Protein AF-J3DKC3-F1 (afdb_monomer)

pLDDT: mean 93.11, std 10.99, range [44.25, 98.5]

Secondary structure (DSSP, 8-state):
---EEEETTTSHHHHHHHHHHHHTT--EEEEES-HHHHHHHHHHHT--EEE------

Structure (mmCIF, N/CA/C/O backbone):
data_AF-J3DKC3-F1
#
_entry.id   AF-J3DKC3-F1
#
loop_
_atom_site.group_PDB
_atom_site.id
_atom_site.type_symbol
_atom_site.label_atom_id
_atom_site.label_alt_id
_atom_site.label_comp_id
_atom_site.label_asym_id
_atom_site.label_entity_id
_atom_site.label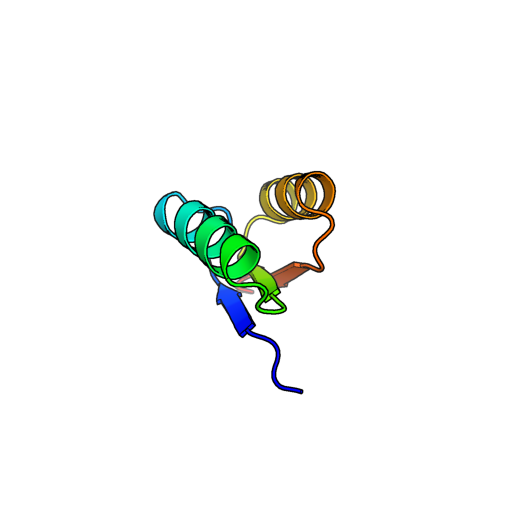_seq_id
_atom_site.pdbx_PDB_ins_code
_atom_site.Cartn_x
_atom_site.Cartn_y
_atom_site.Cartn_z
_atom_site.occupancy
_atom_site.B_iso_or_equiv
_atom_site.auth_seq_id
_atom_site.auth_comp_id
_atom_site.auth_asym_id
_atom_site.auth_atom_id
_atom_site.pdbx_PDB_model_num
ATOM 1 N N . MET A 1 1 ? -19.175 -3.116 2.848 1.00 63.16 1 MET A N 1
ATOM 2 C CA . MET A 1 1 ? -18.107 -2.187 3.287 1.00 63.16 1 MET A CA 1
ATOM 3 C C . MET A 1 1 ? -17.311 -1.742 2.070 1.00 63.16 1 MET A C 1
ATOM 5 O O . MET A 1 1 ? -17.183 -2.535 1.147 1.00 63.16 1 MET A O 1
ATOM 9 N N . LYS A 1 2 ? -16.837 -0.492 2.031 1.00 81.56 2 LYS A N 1
ATOM 10 C CA . LYS A 1 2 ? -15.963 0.012 0.958 1.00 81.56 2 LYS A CA 1
ATOM 11 C C . LYS A 1 2 ? -14.505 -0.104 1.412 1.00 81.56 2 LYS A C 1
ATOM 13 O O . LYS A 1 2 ? -14.207 0.288 2.534 1.00 81.56 2 LYS A O 1
ATOM 18 N N . THR A 1 3 ? -13.633 -0.609 0.545 1.00 90.50 3 THR A N 1
ATOM 19 C CA . THR A 1 3 ? -12.191 -0.746 0.805 1.00 90.50 3 THR A CA 1
ATOM 20 C C . THR A 1 3 ? -11.433 0.289 -0.016 1.00 90.50 3 THR A C 1
ATOM 22 O O . THR A 1 3 ? -11.692 0.430 -1.212 1.00 90.50 3 THR A O 1
ATOM 25 N N . LEU A 1 4 ? -10.517 1.025 0.616 1.00 96.25 4 LEU A N 1
ATOM 26 C CA . LEU A 1 4 ? -9.696 2.023 -0.067 1.00 96.25 4 LEU A CA 1
ATOM 27 C C . LEU A 1 4 ? -8.540 1.330 -0.793 1.00 96.25 4 LEU A C 1
ATOM 29 O O . LEU A 1 4 ? -7.863 0.493 -0.207 1.00 96.25 4 LEU A O 1
ATOM 33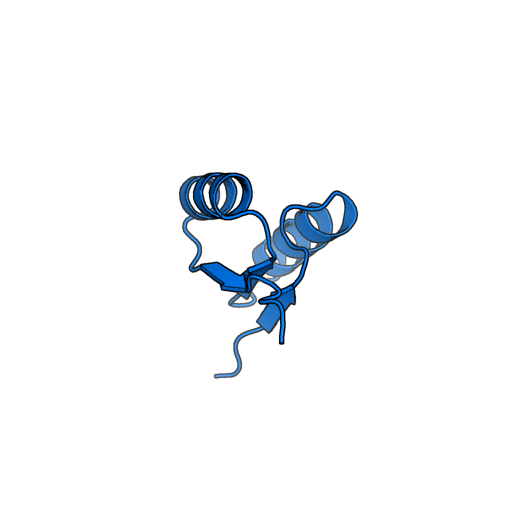 N N . MET A 1 5 ? -8.276 1.694 -2.046 1.00 97.38 5 MET A N 1
ATOM 34 C CA . MET A 1 5 ? -7.055 1.280 -2.736 1.00 97.38 5 MET A CA 1
ATOM 35 C C . MET A 1 5 ? -6.111 2.470 -2.872 1.00 97.38 5 MET A C 1
ATOM 37 O O . MET A 1 5 ? -6.523 3.529 -3.341 1.00 97.38 5 MET A O 1
ATOM 41 N N . ILE A 1 6 ? -4.845 2.290 -2.497 1.00 97.75 6 ILE A N 1
ATOM 42 C CA . ILE A 1 6 ? -3.806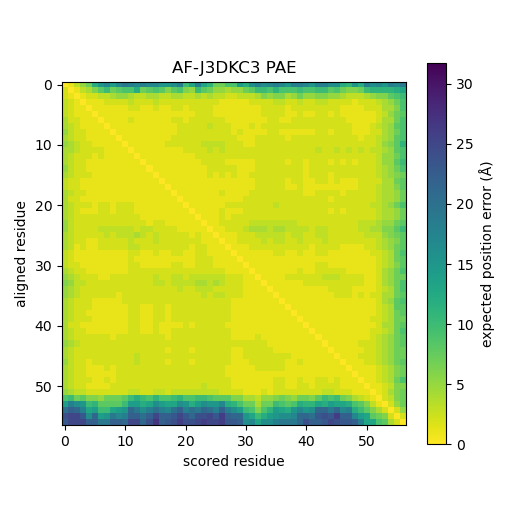 3.313 -2.663 1.00 97.75 6 ILE A CA 1
ATOM 43 C C . ILE A 1 6 ? -2.867 2.877 -3.781 1.00 97.75 6 ILE A C 1
ATOM 45 O O . ILE A 1 6 ? -2.028 1.999 -3.589 1.00 97.75 6 ILE A O 1
ATOM 49 N N . TYR A 1 7 ? -2.989 3.502 -4.951 1.00 97.06 7 TYR A N 1
ATOM 50 C CA . TYR A 1 7 ? -2.030 3.322 -6.037 1.00 97.06 7 TYR A CA 1
ATOM 51 C C . TYR A 1 7 ? -0.797 4.210 -5.835 1.00 97.06 7 TYR A C 1
ATOM 53 O O . TYR A 1 7 ? -0.913 5.376 -5.467 1.00 97.06 7 TYR A O 1
ATOM 61 N N . GLY A 1 8 ? 0.393 3.658 -6.074 1.00 96.62 8 GLY A N 1
ATOM 62 C CA . GLY A 1 8 ? 1.655 4.304 -5.707 1.00 96.62 8 GLY A CA 1
ATOM 63 C C . GLY A 1 8 ? 2.011 4.122 -4.229 1.00 96.62 8 GLY A C 1
ATOM 64 O O . GLY A 1 8 ? 2.847 4.863 -3.716 1.00 96.62 8 GLY A O 1
ATOM 65 N N . ALA A 1 9 ? 1.413 3.132 -3.555 1.00 97.88 9 ALA A N 1
ATOM 66 C CA . ALA A 1 9 ? 1.585 2.879 -2.123 1.00 97.88 9 ALA A CA 1
ATOM 67 C C . ALA A 1 9 ? 3.047 2.684 -1.697 1.00 97.88 9 ALA A C 1
ATOM 69 O O . ALA A 1 9 ? 3.441 3.145 -0.636 1.00 97.88 9 ALA A O 1
ATOM 70 N N . SER A 1 10 ? 3.879 2.068 -2.539 1.00 96.62 10 SER A N 1
ATOM 71 C CA . SER A 1 10 ? 5.305 1.875 -2.248 1.00 96.62 10 SER A CA 1
ATOM 72 C C . SER A 1 10 ? 6.183 3.106 -2.546 1.00 96.62 10 SER A C 1
ATOM 74 O O . SER A 1 10 ? 7.410 3.001 -2.536 1.00 96.62 10 SER A O 1
ATOM 76 N N . GLY A 1 11 ? 5.586 4.240 -2.927 1.00 96.06 11 GLY A N 1
ATOM 77 C CA . GLY A 1 11 ? 6.273 5.521 -3.105 1.00 96.06 11 GLY A CA 1
ATOM 78 C C . GLY A 1 11 ? 6.404 6.288 -1.788 1.00 96.06 11 GLY A C 1
ATOM 79 O O . GLY A 1 11 ? 5.814 5.906 -0.784 1.00 96.06 11 GLY A O 1
ATOM 80 N N . TYR A 1 12 ? 7.146 7.398 -1.800 1.00 96.06 12 TYR A N 1
ATOM 81 C CA . TYR A 1 12 ? 7.401 8.197 -0.595 1.00 96.06 12 TYR A CA 1
ATOM 82 C C . TYR A 1 12 ? 6.109 8.704 0.065 1.00 96.06 12 TYR A C 1
ATOM 84 O O . TYR A 1 12 ? 5.836 8.410 1.221 1.00 96.06 12 TYR A O 1
ATOM 92 N N . THR A 1 13 ? 5.264 9.407 -0.691 1.00 97.62 13 THR A N 1
ATOM 93 C CA . THR A 1 13 ? 3.979 9.896 -0.172 1.00 97.62 13 THR A CA 1
ATOM 94 C C . THR A 1 13 ? 2.981 8.758 0.030 1.00 97.62 13 THR A C 1
ATOM 96 O O . THR A 1 13 ? 2.232 8.760 1.002 1.00 97.62 13 THR A O 1
ATOM 99 N N . GLY A 1 14 ? 2.981 7.765 -0.864 1.00 97.75 14 GLY A N 1
ATOM 100 C CA . GLY A 1 14 ? 2.066 6.628 -0.782 1.00 97.75 14 GLY A CA 1
ATOM 101 C C . GLY A 1 14 ? 2.224 5.847 0.519 1.00 97.75 14 GLY A C 1
ATOM 102 O O . GLY A 1 14 ? 1.219 5.519 1.145 1.00 97.75 14 GLY A O 1
ATOM 103 N N . SER A 1 15 ? 3.461 5.628 0.972 1.00 97.44 15 SER A N 1
ATOM 104 C CA . SER A 1 15 ? 3.720 4.892 2.210 1.00 97.44 15 SER A CA 1
ATOM 105 C C . SER A 1 15 ? 3.205 5.656 3.430 1.00 97.44 15 SER A C 1
ATOM 107 O O . SER A 1 15 ? 2.573 5.057 4.297 1.00 97.44 15 SER A O 1
ATOM 109 N N . MET A 1 16 ? 3.371 6.982 3.466 1.00 98.25 16 MET A N 1
ATOM 110 C CA . MET A 1 16 ? 2.822 7.834 4.528 1.00 98.25 16 MET A CA 1
ATOM 111 C C . MET A 1 16 ? 1.289 7.791 4.563 1.00 98.25 16 MET A C 1
ATOM 113 O O . MET A 1 16 ? 0.701 7.705 5.641 1.00 98.25 16 MET A O 1
ATOM 117 N N . ILE A 1 17 ? 0.633 7.799 3.395 1.00 98.19 17 ILE A N 1
ATOM 118 C CA . ILE A 1 17 ? -0.831 7.682 3.309 1.00 98.19 17 ILE A CA 1
ATOM 119 C C . ILE A 1 17 ? -1.284 6.308 3.816 1.00 98.19 17 ILE A C 1
ATOM 121 O O . ILE A 1 17 ? -2.226 6.247 4.601 1.00 98.19 17 ILE A O 1
ATOM 125 N N . VAL A 1 18 ? -0.610 5.216 3.427 1.00 97.94 18 VAL A N 1
ATOM 126 C CA . VAL A 1 18 ? -0.923 3.862 3.925 1.00 97.94 18 VAL A CA 1
ATOM 127 C C . VAL A 1 18 ? -0.877 3.833 5.452 1.00 97.94 18 VAL A C 1
ATOM 129 O O . VAL A 1 18 ? -1.847 3.408 6.073 1.00 97.94 18 VAL A O 1
ATOM 132 N N . GLN A 1 19 ? 0.193 4.352 6.060 1.00 97.44 19 GLN A N 1
ATOM 133 C CA . GLN A 1 19 ? 0.325 4.401 7.520 1.00 97.44 19 GLN A CA 1
ATOM 134 C C . GLN A 1 19 ? -0.813 5.188 8.181 1.00 97.44 19 GLN A C 1
ATOM 136 O O . GLN A 1 19 ? -1.396 4.734 9.164 1.00 97.44 19 GLN A O 1
ATOM 141 N N . HIS A 1 20 ? -1.183 6.340 7.619 1.00 97.62 20 HIS A N 1
ATOM 142 C CA . HIS A 1 20 ? -2.271 7.156 8.157 1.00 97.62 20 HIS A CA 1
ATOM 143 C C . HIS A 1 20 ? -3.643 6.465 8.058 1.00 97.62 20 HIS A C 1
ATOM 145 O O . HIS A 1 20 ? -4.447 6.522 8.990 1.00 97.62 20 HIS A O 1
ATOM 151 N N . VAL A 1 21 ? -3.909 5.783 6.943 1.00 96.56 21 VAL A N 1
ATOM 152 C CA . VAL A 1 21 ? -5.160 5.047 6.708 1.00 96.56 21 VAL A CA 1
ATOM 153 C C . VAL A 1 21 ? -5.284 3.863 7.669 1.00 96.56 21 VAL A C 1
ATOM 155 O O . VAL A 1 21 ? -6.349 3.674 8.259 1.00 96.56 21 VAL A O 1
ATOM 158 N N . LEU A 1 22 ? -4.190 3.126 7.895 1.00 95.62 22 LEU A N 1
ATOM 159 C CA . LEU A 1 22 ? -4.141 2.046 8.885 1.00 95.62 22 LEU A CA 1
ATOM 160 C C . LEU A 1 22 ? -4.383 2.559 10.304 1.00 95.62 22 LEU A C 1
ATOM 162 O O 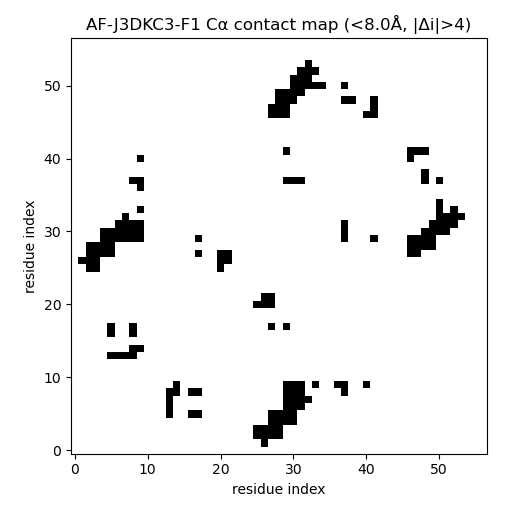. LEU A 1 22 ? -5.208 1.999 11.022 1.00 95.62 22 LEU A O 1
ATOM 166 N N . ALA A 1 23 ? -3.727 3.658 10.687 1.00 96.94 23 ALA A N 1
ATOM 167 C CA . ALA A 1 23 ? -3.931 4.292 11.990 1.00 96.94 23 ALA A CA 1
ATOM 168 C C . ALA A 1 23 ? -5.377 4.784 12.193 1.00 96.94 23 ALA A C 1
ATOM 170 O O . ALA A 1 23 ? -5.848 4.876 13.323 1.00 96.94 23 ALA A O 1
ATOM 171 N N . SER A 1 24 ? -6.094 5.057 11.100 1.00 95.81 24 SER A N 1
ATOM 172 C CA . SER A 1 24 ? -7.501 5.472 11.107 1.00 95.81 24 SER A CA 1
ATOM 173 C C . SER A 1 24 ? -8.490 4.294 11.115 1.00 95.81 24 SER A C 1
ATOM 175 O O . SER A 1 24 ? -9.698 4.514 11.046 1.00 95.81 24 SER A O 1
ATOM 177 N N . GLY A 1 25 ? -8.012 3.043 11.163 1.00 94.75 25 GLY A N 1
ATOM 178 C CA . GLY A 1 25 ? -8.856 1.841 11.175 1.00 94.75 25 GLY A CA 1
ATOM 179 C C . GLY A 1 25 ? -9.571 1.554 9.850 1.00 94.75 25 GLY A C 1
ATOM 180 O O . GLY A 1 25 ? -10.540 0.794 9.815 1.00 94.75 25 GLY A O 1
ATOM 181 N N . ILE A 1 26 ? -9.121 2.164 8.751 1.00 94.38 26 ILE A N 1
ATOM 182 C CA . ILE A 1 26 ? -9.727 1.997 7.429 1.00 94.38 26 ILE A CA 1
ATOM 183 C C . ILE A 1 26 ? -9.085 0.798 6.729 1.00 94.38 26 ILE A C 1
ATOM 185 O O . ILE A 1 26 ? -7.866 0.716 6.587 1.00 94.38 26 ILE A O 1
ATOM 189 N N . SER A 1 27 ? -9.913 -0.120 6.226 1.00 94.50 27 SER A N 1
ATOM 190 C CA . SER A 1 27 ? -9.438 -1.232 5.400 1.00 94.50 27 SER A CA 1
ATOM 191 C C . SER A 1 27 ? -8.835 -0.724 4.090 1.00 94.50 27 SER A C 1
ATOM 193 O O . SER A 1 27 ? -9.487 0.009 3.336 1.00 94.50 27 SER A O 1
ATOM 195 N N . VAL A 1 28 ? -7.611 -1.161 3.793 1.00 97.00 28 VAL A N 1
ATOM 196 C CA . VAL A 1 28 ? -6.836 -0.689 2.644 1.00 97.00 28 VAL A CA 1
ATOM 197 C C . VAL A 1 28 ? -6.237 -1.839 1.834 1.00 97.00 28 VAL A C 1
ATOM 199 O O . VAL A 1 28 ? -5.824 -2.856 2.384 1.00 97.00 28 VAL A O 1
ATOM 202 N N . ILE A 1 29 ? -6.187 -1.657 0.514 1.00 98.06 29 ILE A N 1
ATOM 203 C CA . ILE A 1 29 ? -5.426 -2.474 -0.437 1.00 98.06 29 ILE A CA 1
ATOM 204 C C . ILE A 1 29 ? -4.319 -1.592 -1.017 1.00 98.06 29 ILE A C 1
ATOM 206 O O . ILE A 1 29 ? -4.590 -0.491 -1.507 1.00 98.06 29 ILE A O 1
ATOM 210 N N . ILE A 1 30 ? -3.071 -2.057 -0.993 1.00 98.50 30 ILE A N 1
ATOM 211 C CA . ILE A 1 30 ? -1.951 -1.309 -1.581 1.00 98.50 30 ILE A CA 1
ATOM 212 C C . ILE A 1 30 ? -1.749 -1.687 -3.047 1.00 98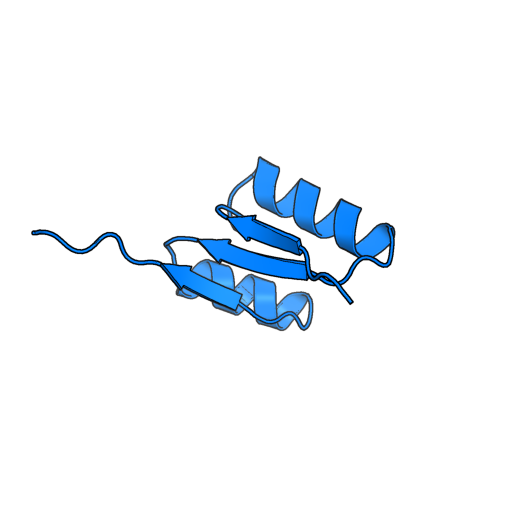.50 30 ILE A C 1
ATOM 214 O O . ILE A 1 30 ? -1.918 -2.836 -3.445 1.00 98.50 30 ILE A O 1
ATOM 218 N N . ALA A 1 31 ? -1.402 -0.719 -3.884 1.00 98.12 31 ALA A N 1
ATOM 219 C CA . ALA A 1 31 ? -1.270 -0.938 -5.315 1.00 98.12 31 ALA A CA 1
ATOM 220 C C . ALA A 1 31 ? -0.126 -0.137 -5.937 1.00 98.12 31 ALA A C 1
ATOM 222 O O . ALA A 1 31 ? 0.295 0.908 -5.432 1.00 98.12 31 ALA A O 1
ATOM 223 N N . GLY A 1 32 ? 0.381 -0.612 -7.072 1.00 96.56 32 GLY A N 1
ATOM 224 C CA . GLY A 1 32 ? 1.460 0.050 -7.806 1.00 96.56 32 GLY A CA 1
ATOM 225 C C . GLY A 1 32 ? 2.099 -0.847 -8.863 1.00 96.56 32 GLY A C 1
ATOM 226 O O . GLY A 1 32 ? 1.572 -1.903 -9.195 1.00 96.56 32 GLY A O 1
ATOM 227 N N . ARG A 1 33 ? 3.252 -0.416 -9.386 1.00 94.75 33 ARG A N 1
ATOM 228 C CA . ARG A 1 33 ? 3.931 -1.079 -10.517 1.00 94.75 33 ARG A CA 1
ATOM 229 C C . ARG A 1 33 ? 5.044 -2.038 -10.111 1.00 94.75 33 ARG A C 1
ATOM 231 O O . ARG A 1 33 ? 5.338 -2.977 -10.835 1.00 94.75 33 ARG A O 1
ATOM 238 N N . ASN A 1 34 ? 5.703 -1.768 -8.986 1.00 94.75 34 ASN A N 1
ATOM 239 C CA . ASN A 1 34 ? 6.856 -2.544 -8.545 1.00 94.75 34 ASN A CA 1
ATOM 240 C C . ASN A 1 34 ? 6.385 -3.661 -7.607 1.00 94.75 34 ASN A C 1
ATOM 242 O O . ASN A 1 34 ? 5.994 -3.392 -6.469 1.00 94.75 34 ASN A O 1
ATOM 246 N N . LYS A 1 35 ? 6.400 -4.897 -8.110 1.00 95.88 35 LYS A N 1
ATOM 247 C CA . LYS A 1 35 ? 5.914 -6.075 -7.389 1.00 95.88 35 LYS A CA 1
ATOM 248 C C . LYS A 1 35 ? 6.723 -6.338 -6.127 1.00 95.88 35 LYS A C 1
ATOM 250 O O . LYS A 1 35 ? 6.134 -6.620 -5.092 1.00 95.88 35 LYS A O 1
ATOM 255 N N . GLU A 1 36 ? 8.042 -6.218 -6.198 1.00 97.06 36 GLU A N 1
ATOM 256 C CA . GLU A 1 36 ? 8.954 -6.547 -5.103 1.00 97.06 36 GLU A CA 1
ATOM 257 C C . GLU A 1 36 ? 8.737 -5.608 -3.911 1.00 97.06 36 GLU A C 1
ATOM 259 O O . GLU A 1 36 ? 8.559 -6.058 -2.781 1.00 97.06 36 GLU A O 1
ATOM 264 N N . LYS A 1 37 ? 8.662 -4.297 -4.168 1.00 97.06 37 LYS A N 1
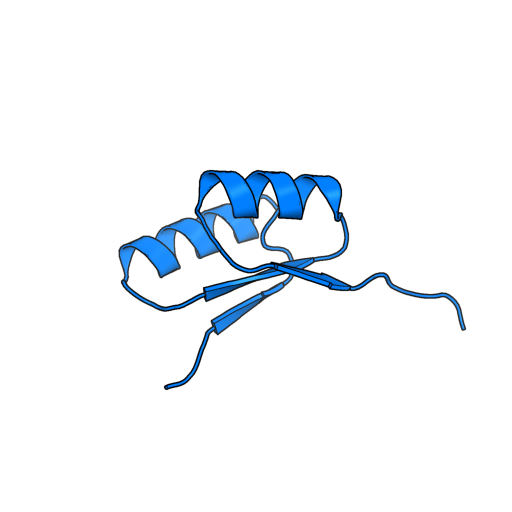ATOM 265 C CA . LYS A 1 37 ? 8.404 -3.280 -3.139 1.00 97.06 37 LYS A CA 1
ATOM 266 C C . LYS A 1 37 ? 7.013 -3.418 -2.528 1.00 97.06 37 LYS A C 1
ATOM 268 O O . LYS A 1 37 ? 6.862 -3.219 -1.326 1.00 97.06 37 LYS A O 1
ATOM 273 N N . LEU A 1 38 ? 6.001 -3.735 -3.338 1.00 97.69 38 LEU A N 1
ATOM 274 C CA . LEU A 1 38 ? 4.644 -3.957 -2.834 1.00 97.69 38 LEU A CA 1
ATOM 275 C C . LEU A 1 38 ? 4.552 -5.226 -1.997 1.00 97.69 38 LEU A C 1
ATOM 277 O O . LEU A 1 38 ? 3.929 -5.182 -0.948 1.00 97.69 38 LEU A O 1
ATOM 281 N N . ALA A 1 39 ? 5.189 -6.319 -2.419 1.00 98.06 39 ALA A N 1
ATOM 282 C CA . ALA A 1 39 ? 5.199 -7.569 -1.668 1.00 98.06 39 ALA A CA 1
ATOM 283 C C . ALA A 1 39 ? 5.893 -7.408 -0.307 1.00 98.06 39 ALA A C 1
ATOM 285 O O . ALA A 1 39 ? 5.377 -7.891 0.695 1.00 98.06 39 ALA A O 1
ATOM 286 N N . ALA A 1 40 ? 7.016 -6.682 -0.252 1.00 98.31 40 ALA A N 1
ATOM 287 C CA . ALA A 1 40 ? 7.684 -6.362 1.010 1.00 98.31 40 ALA A CA 1
ATOM 288 C C . ALA A 1 40 ? 6.764 -5.560 1.947 1.00 98.31 40 ALA A C 1
ATOM 290 O O . ALA A 1 40 ? 6.488 -5.994 3.059 1.00 98.31 40 ALA A O 1
ATOM 291 N N . MET A 1 41 ? 6.194 -4.451 1.460 1.00 98.00 41 MET A N 1
ATOM 292 C CA . MET A 1 41 ? 5.270 -3.625 2.247 1.00 98.00 41 MET A CA 1
ATOM 293 C C . MET A 1 41 ? 4.007 -4.389 2.680 1.00 98.00 41 MET A C 1
ATOM 295 O O . MET A 1 41 ? 3.527 -4.203 3.794 1.00 98.00 41 MET A O 1
ATOM 299 N N . ALA A 1 42 ? 3.458 -5.233 1.805 1.00 98.06 42 ALA A N 1
ATOM 300 C CA . ALA A 1 42 ? 2.299 -6.072 2.087 1.00 98.06 42 ALA A CA 1
ATOM 301 C C . ALA A 1 42 ? 2.582 -7.064 3.216 1.00 98.06 42 ALA A C 1
ATOM 303 O O . ALA A 1 42 ? 1.748 -7.216 4.103 1.00 98.06 42 ALA A O 1
ATOM 304 N N . ASN A 1 43 ? 3.752 -7.704 3.203 1.00 98.31 43 ASN A N 1
ATOM 305 C CA . ASN A 1 43 ? 4.161 -8.629 4.255 1.00 98.31 43 ASN A CA 1
ATOM 306 C C . ASN A 1 43 ? 4.372 -7.901 5.587 1.00 98.31 43 ASN A C 1
ATOM 308 O O . ASN A 1 43 ? 3.844 -8.345 6.603 1.00 98.31 43 ASN A O 1
ATOM 312 N N . ASP A 1 44 ? 5.072 -6.764 5.572 1.00 97.56 44 ASP A N 1
ATOM 313 C CA . ASP A 1 44 ? 5.370 -5.990 6.784 1.00 97.56 44 ASP A CA 1
ATOM 314 C C . ASP A 1 44 ? 4.100 -5.463 7.467 1.00 97.56 44 ASP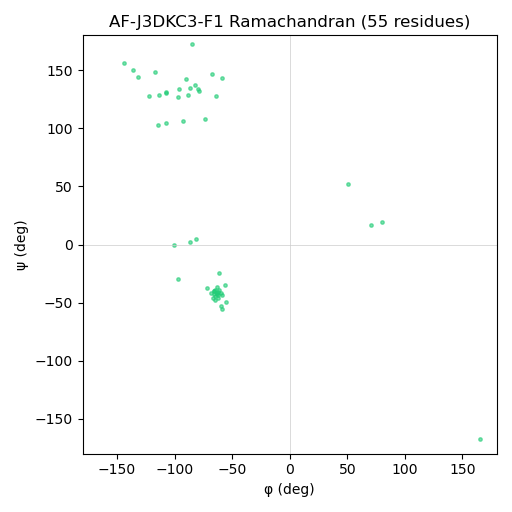 A C 1
ATOM 316 O O . A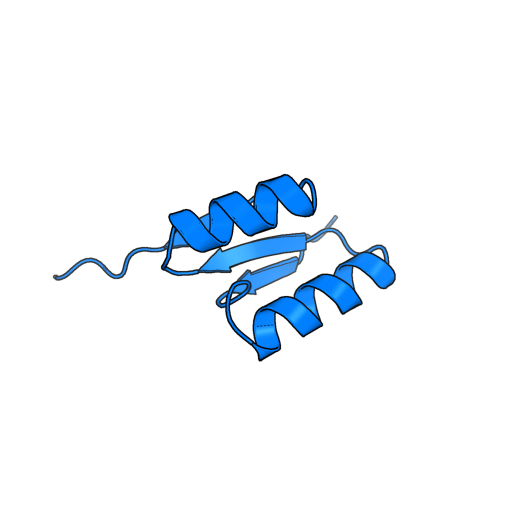SP A 1 44 ? 4.018 -5.410 8.694 1.00 97.56 44 ASP A O 1
ATOM 320 N N . LEU A 1 45 ? 3.097 -5.070 6.675 1.00 96.69 45 LEU A N 1
ATOM 321 C CA . LEU A 1 45 ? 1.849 -4.477 7.167 1.00 96.69 45 LEU A CA 1
ATOM 322 C C . LEU A 1 45 ? 0.678 -5.466 7.214 1.00 96.69 45 LEU A C 1
ATOM 324 O O . LEU A 1 45 ? -0.420 -5.084 7.615 1.00 96.69 45 LEU A O 1
ATOM 328 N N . ASN A 1 46 ? 0.901 -6.718 6.804 1.00 97.06 46 ASN A N 1
ATOM 329 C CA . ASN A 1 46 ? -0.124 -7.747 6.634 1.00 97.06 46 ASN A CA 1
ATOM 330 C C . ASN A 1 46 ? -1.325 -7.263 5.792 1.00 97.06 46 ASN A C 1
ATOM 332 O O . ASN A 1 46 ? -2.484 -7.338 6.211 1.00 97.06 46 ASN A O 1
ATOM 336 N N . LEU A 1 47 ? -1.039 -6.723 4.603 1.00 97.38 47 LEU A N 1
ATOM 337 C CA . LEU A 1 47 ? -2.030 -6.138 3.699 1.00 97.38 47 LEU A CA 1
ATOM 338 C C . LEU A 1 47 ? -2.134 -6.871 2.359 1.00 97.38 47 LEU A C 1
ATOM 340 O O . LEU A 1 47 ? -1.130 -7.328 1.818 1.00 97.38 47 LEU A O 1
ATOM 344 N N . PRO A 1 48 ? -3.330 -6.905 1.746 1.00 97.69 48 PRO A N 1
ATOM 345 C CA . PRO A 1 48 ? -3.468 -7.308 0.353 1.00 97.69 48 PRO A CA 1
ATOM 346 C C . PRO A 1 48 ? -2.812 -6.281 -0.584 1.00 97.69 48 PRO A C 1
ATOM 348 O O . PRO A 1 48 ? -2.874 -5.071 -0.337 1.00 97.69 48 PRO A O 1
ATOM 351 N N . PHE A 1 49 ? -2.252 -6.751 -1.705 1.00 98.25 49 PHE A N 1
ATOM 352 C CA . PHE A 1 49 ? -1.698 -5.872 -2.735 1.00 98.25 49 PHE A CA 1
ATOM 353 C C . PHE A 1 49 ? -2.069 -6.272 -4.161 1.00 98.25 49 PHE A C 1
ATOM 355 O O . PHE A 1 49 ? -2.217 -7.451 -4.469 1.00 98.25 49 PHE A O 1
ATOM 362 N N . ASN A 1 50 ? -2.149 -5.270 -5.039 1.00 97.56 50 ASN A N 1
ATOM 363 C CA . ASN A 1 50 ? -2.348 -5.445 -6.474 1.00 97.56 50 ASN A CA 1
ATOM 364 C C . ASN A 1 50 ? -1.211 -4.796 -7.264 1.00 97.56 50 ASN A C 1
ATOM 366 O O . ASN A 1 50 ? -0.904 -3.613 -7.096 1.00 97.56 50 ASN A O 1
ATOM 370 N N . VAL A 1 51 ? -0.608 -5.565 -8.167 1.00 96.88 51 VAL A N 1
ATOM 371 C CA . VAL A 1 51 ? 0.396 -5.050 -9.099 1.00 96.88 51 VAL A CA 1
ATOM 372 C C . VAL A 1 51 ? -0.282 -4.737 -10.417 1.00 96.88 51 VAL A C 1
ATOM 374 O O . VAL A 1 51 ? -0.926 -5.598 -11.008 1.00 96.88 51 VAL A O 1
ATOM 377 N N . PHE A 1 52 ? -0.092 -3.514 -10.890 1.00 93.50 52 PHE A N 1
ATOM 378 C CA . PHE A 1 52 ? -0.518 -3.090 -12.213 1.00 93.50 52 PHE A CA 1
ATOM 379 C C . PHE A 1 52 ? 0.736 -2.778 -13.016 1.00 93.50 52 PHE A C 1
ATOM 381 O O . PHE A 1 52 ? 1.388 -1.754 -12.810 1.00 93.50 52 PHE A O 1
ATOM 388 N N . THR A 1 53 ? 1.111 -3.686 -13.906 1.00 81.69 53 THR A N 1
ATOM 389 C CA . THR A 1 53 ? 2.134 -3.414 -14.911 1.00 81.69 53 THR A CA 1
ATOM 390 C C . THR A 1 53 ? 1.496 -2.602 -16.026 1.00 81.69 53 THR A C 1
ATOM 392 O O . THR A 1 53 ? 0.420 -2.951 -16.506 1.00 81.69 53 THR A O 1
ATOM 395 N N . VAL A 1 54 ? 2.150 -1.522 -16.446 1.00 72.44 54 VAL A N 1
ATOM 396 C CA . VAL A 1 54 ? 1.792 -0.889 -17.717 1.00 72.44 54 VAL A CA 1
ATOM 397 C C . VAL A 1 54 ? 2.331 -1.823 -18.796 1.00 72.44 54 VAL A C 1
ATOM 399 O O . VAL A 1 54 ? 3.542 -1.991 -18.891 1.00 72.44 54 VAL A O 1
ATOM 402 N N . GLY A 1 55 ? 1.433 -2.519 -19.488 1.00 66.38 55 GLY A N 1
ATOM 403 C CA . GLY A 1 55 ? 1.765 -3.313 -20.664 1.00 66.38 55 GLY A CA 1
ATOM 404 C C . GLY A 1 55 ? 1.729 -2.429 -21.902 1.00 66.38 55 GLY A C 1
ATOM 405 O O . GLY A 1 55 ? 0.803 -1.629 -22.050 1.00 66.38 55 GLY A O 1
ATOM 406 N N . ASP A 1 56 ? 2.758 -2.570 -22.733 1.00 55.78 56 ASP A N 1
ATOM 407 C CA . ASP A 1 56 ? 2.837 -2.021 -24.083 1.00 55.78 56 ASP A CA 1
ATOM 408 C C . ASP A 1 56 ? 1.675 -2.551 -24.946 1.00 55.78 56 ASP A C 1
ATOM 410 O O . ASP A 1 56 ? 1.251 -3.697 -24.774 1.00 55.78 56 ASP A O 1
ATOM 414 N N . ASN A 1 57 ? 1.148 -1.680 -25.817 1.00 44.25 57 ASN A N 1
ATOM 415 C CA . ASN A 1 57 ? 0.038 -1.955 -26.742 1.00 44.25 57 ASN A CA 1
ATOM 416 C C . ASN A 1 57 ? 0.268 -3.182 -27.633 1.00 44.25 57 ASN A C 1
ATOM 418 O O . ASN A 1 57 ? 1.416 -3.362 -28.098 1.00 44.25 57 ASN A O 1
#

Radius of gyration: 11.22 Å; Cα contacts (8 Å, |Δi|>4): 88; chains: 1; bounding box: 27×18×39 Å

Sequence (57 aa):
MKTLMIYGASGYTGSMIVQHVLASGISVIIAGRNKEKLAAMANDLNLPFNVFTVGDN

Foldseek 3Di:
DDEAEQECCLPPVNVVVVVVCVVVVGHYEYEYADPVSNVVVCVV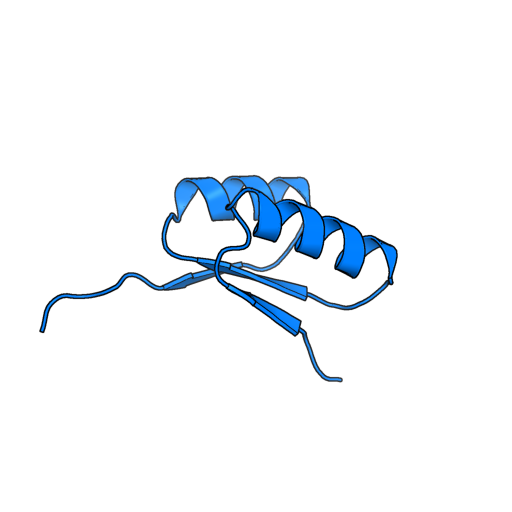VVHHYDHDHPDDD

Solvent-accessible surface area (backbone atoms only — not comparable to full-atom values): 3378 Å² total; per-residue (Å²): 138,87,71,47,72,40,74,43,22,77,39,79,66,28,40,54,49,51,54,52,39,52,77,67,72,47,60,60,32,39,23,34,62,59,57,68,58,40,50,52,52,21,62,77,67,73,39,57,70,49,71,54,72,89,75,82,133

Mean predicted aligned error: 3.39 Å

Nearest PDB structures (foldseek):
  3m1a-assembly4_D  TM=7.168E-01  e=2.064E-02  Streptomyces avermitilis
  3m1a-assembly2_B  TM=6.991E-01  e=2.064E-02  Streptomyces avermitilis
  3m1a-assembly1_G  TM=7.100E-01  e=2.064E-02  Streptomyces avermitilis
  3m1a-assembly6_J  TM=7.024E-01  e=2.546E-02  Streptomyces avermitilis
  3m1a-assembly4_E  TM=6.873E-01  e=3.369E-02  Streptomyces avermitilis